Protein AF-A0A2E2U5H9-F1 (afdb_monomer)

Foldseek 3Di:
DDDDDDPDPPPPPVVVVVVLLLLLLVLLQLLCVLVVHGDDSQQACQDAPVVVVDDPVRLVPDDPVVVVSSCRHNPHSLVSLVVSLVVLVVVLVVQPPDPCCVVCVVSNVSSVVSNVSSVVSVVPD

Solvent-accessible surface area (backbone atoms only — not comparable to full-atom values): 7299 Å² total; per-residue (Å²): 141,89,88,88,86,83,90,80,80,81,72,69,64,64,61,55,54,56,52,49,54,54,52,44,40,50,30,40,35,47,34,35,45,56,69,80,38,88,60,61,72,77,58,38,43,71,52,52,72,76,80,69,77,60,53,73,70,57,50,71,67,46,54,72,69,58,44,49,52,53,48,37,21,41,37,52,58,70,56,53,41,51,53,46,40,50,54,38,49,54,56,44,64,73,28,62,95,43,87,53,29,79,80,37,47,67,58,47,50,44,30,50,52,30,36,58,54,37,50,63,58,67,77,72,118

Secondary structure (DSSP, 8-state):
-------SSSSHHHHHHHHHHHHHHHHHHHHHHHTT----TTSSSS--GGGGT--HHHHHHS-HHHHHHHHHHHS-HHHHHHHHHHHHHHHHHHHTTSGGGGTTHHHHHHHHHHHHHHHHHHTT-

Mean predicted aligned error: 7.98 Å

Nearest PDB structures (foldseek):
  6jx6-assembly1_A  TM=2.013E-01  e=8.903E+00  Homo sapiens

pLDDT: mean 87.49, std 15.78, range [40.25, 98.5]

Radius of gyration: 20.04 Å; Cα contacts (8 Å, |Δi|>4): 95; chains: 1; bounding box: 70×42×46 Å

Sequence (125 aa):
MKKTLCMLMLVTSAIASEGQAAECRDAVVAGFAALDQSIERESFSTGSFDQFELSPEQYNALTPAEQVEIYQKIKPLPVMVQETIDLLNGNIGQVAGTIYEFFLIDELARWREARDGLRQCEMTE

Structure (mmCIF, N/CA/C/O backbone):
data_AF-A0A2E2U5H9-F1
#
_entry.id   AF-A0A2E2U5H9-F1
#
loop_
_atom_site.group_PDB
_atom_site.id
_atom_site.type_symbol
_atom_site.label_atom_id
_atom_site.label_alt_id
_atom_site.label_comp_id
_atom_site.label_asym_id
_atom_site.label_entity_id
_atom_site.label_seq_id
_atom_site.pdbx_PDB_ins_code
_atom_site.Cartn_x
_atom_site.Cartn_y
_atom_site.Cartn_z
_atom_site.occupancy
_atom_site.B_iso_or_equiv
_atom_site.auth_seq_id
_atom_site.auth_comp_id
_atom_site.auth_asym_id
_atom_site.auth_atom_id
_atom_site.pdbx_PDB_model_num
ATOM 1 N N . MET A 1 1 ? -48.277 32.483 -9.676 1.00 40.25 1 MET A N 1
ATOM 2 C CA . MET A 1 1 ? -47.840 31.517 -8.647 1.00 40.25 1 MET A CA 1
ATOM 3 C C . MET A 1 1 ? -46.506 30.924 -9.080 1.00 40.25 1 MET A C 1
ATOM 5 O O . MET A 1 1 ? -46.468 30.104 -9.981 1.00 40.25 1 MET A O 1
ATOM 9 N N . LYS A 1 2 ? -45.406 31.430 -8.517 1.00 49.81 2 LYS A N 1
ATOM 10 C CA . LYS A 1 2 ? -44.064 30.833 -8.601 1.00 49.81 2 LYS A CA 1
ATOM 11 C C . LYS A 1 2 ? -43.878 30.034 -7.317 1.00 49.81 2 LYS A C 1
ATOM 13 O O . LYS A 1 2 ? -44.163 30.624 -6.279 1.00 49.81 2 LYS A O 1
ATOM 18 N N . LYS A 1 3 ? -43.437 28.772 -7.396 1.00 50.91 3 LYS A N 1
ATOM 19 C CA . LYS A 1 3 ? -42.681 28.008 -6.370 1.00 50.91 3 LYS A CA 1
ATOM 20 C C . LYS A 1 3 ? -42.918 26.499 -6.530 1.00 50.91 3 LYS A C 1
ATOM 22 O O . LYS A 1 3 ? -43.692 25.945 -5.763 1.00 50.91 3 LYS A O 1
ATOM 27 N N . THR A 1 4 ? -42.245 25.828 -7.469 1.00 53.66 4 THR A N 1
ATOM 28 C CA . THR A 1 4 ? -41.838 24.411 -7.299 1.00 53.66 4 THR A CA 1
ATOM 29 C C . THR A 1 4 ? -40.800 24.02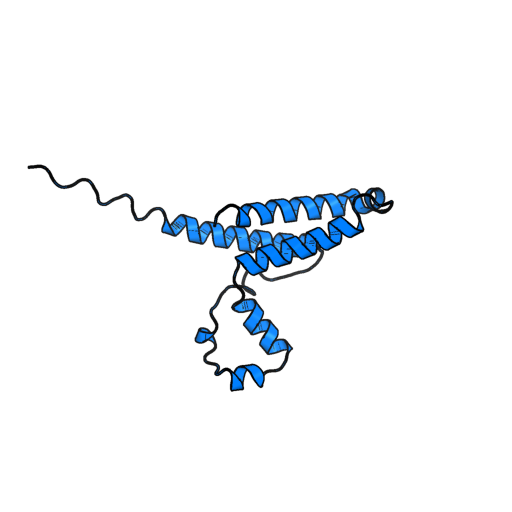6 -8.360 1.00 53.66 4 THR A C 1
ATOM 31 O O . THR A 1 4 ? -41.119 23.394 -9.355 1.00 53.66 4 THR A O 1
ATOM 34 N N . LEU A 1 5 ? -39.548 24.464 -8.210 1.00 52.97 5 LEU A N 1
ATOM 35 C CA . LEU A 1 5 ? -38.450 23.959 -9.044 1.00 52.97 5 LEU A CA 1
ATOM 36 C C . LEU A 1 5 ? -37.117 24.168 -8.317 1.00 52.97 5 LEU A C 1
ATOM 38 O O . LEU A 1 5 ? -36.407 25.109 -8.628 1.00 52.97 5 LEU A O 1
ATOM 42 N N . CYS A 1 6 ? -36.821 23.370 -7.286 1.00 51.09 6 CYS A N 1
ATOM 43 C CA . CYS A 1 6 ? -35.492 23.385 -6.641 1.00 51.09 6 CYS A CA 1
ATOM 44 C C . CYS A 1 6 ? -35.115 22.088 -5.894 1.00 51.09 6 CYS A C 1
ATOM 46 O O . CYS A 1 6 ? -34.118 22.077 -5.185 1.00 51.09 6 CYS A O 1
ATOM 48 N N . MET A 1 7 ? -35.869 20.990 -6.012 1.00 50.97 7 MET A N 1
ATOM 49 C CA . MET A 1 7 ? -35.695 19.825 -5.127 1.00 50.97 7 MET A CA 1
ATOM 50 C C . MET A 1 7 ? -35.356 18.538 -5.887 1.00 50.97 7 MET A C 1
ATOM 52 O O . MET A 1 7 ? -36.006 17.523 -5.682 1.00 50.97 7 MET A O 1
ATOM 56 N N . LEU A 1 8 ? -34.379 18.582 -6.804 1.00 51.75 8 LEU A N 1
ATOM 57 C CA . LEU A 1 8 ? -33.940 17.379 -7.535 1.00 51.75 8 LEU A CA 1
ATOM 58 C C . LEU A 1 8 ? -32.415 17.232 -7.734 1.00 51.75 8 LEU A C 1
ATOM 60 O O . LEU A 1 8 ? -31.997 16.298 -8.402 1.00 51.75 8 LEU A O 1
ATOM 64 N N . MET A 1 9 ? -31.573 18.109 -7.168 1.00 53.44 9 MET A N 1
ATOM 65 C CA . MET A 1 9 ? -30.111 18.092 -7.409 1.00 53.44 9 MET A CA 1
ATOM 66 C C . MET A 1 9 ? -29.251 17.538 -6.259 1.00 53.44 9 MET A C 1
ATOM 68 O O . MET A 1 9 ? -28.035 17.514 -6.380 1.00 53.44 9 MET A O 1
ATOM 72 N N . LEU A 1 10 ? -29.837 17.086 -5.147 1.00 51.56 10 LEU A N 1
ATOM 73 C CA . LEU A 1 10 ? -29.064 16.680 -3.957 1.00 51.56 10 LEU A CA 1
ATOM 74 C C . LEU A 1 10 ? -28.808 15.168 -3.833 1.00 51.56 10 LEU A C 1
ATOM 76 O O . LEU A 1 10 ? -28.079 14.761 -2.938 1.00 51.56 10 LEU A O 1
ATOM 80 N N . VAL A 1 11 ? -29.377 14.331 -4.708 1.00 54.16 11 VAL A N 1
ATOM 81 C CA . VAL A 1 11 ? -29.295 12.859 -4.564 1.00 54.16 11 VAL A CA 1
ATOM 82 C C . VAL A 1 11 ? -28.145 12.239 -5.374 1.00 54.16 11 VAL A C 1
ATOM 84 O O . VAL A 1 11 ? -27.752 11.108 -5.120 1.00 54.16 11 VAL A O 1
ATOM 87 N N . THR A 1 12 ? -27.549 12.964 -6.324 1.00 55.53 12 THR A N 1
ATOM 88 C CA . THR A 1 12 ? -26.505 12.410 -7.207 1.00 55.53 12 THR A CA 1
ATOM 89 C C . THR A 1 12 ? -25.118 12.322 -6.570 1.00 55.53 12 THR A C 1
ATOM 91 O O . THR A 1 12 ? -24.285 11.568 -7.059 1.00 55.53 12 THR A O 1
ATOM 94 N N . SER A 1 13 ? -24.852 13.050 -5.483 1.00 54.31 13 SER A N 1
ATOM 95 C CA . SER A 1 13 ? -23.501 13.136 -4.906 1.00 54.31 13 SER A CA 1
ATOM 96 C C . SER A 1 13 ? -23.125 11.944 -4.018 1.00 54.31 13 SER A C 1
ATOM 98 O O . SER A 1 13 ? -21.948 11.628 -3.901 1.00 54.31 13 SER A O 1
ATOM 100 N N . ALA A 1 14 ? -24.101 11.266 -3.406 1.00 51.91 14 ALA A N 1
ATOM 101 C CA . ALA A 1 14 ? -23.826 10.162 -2.480 1.00 51.91 14 ALA A CA 1
ATOM 102 C C . ALA A 1 14 ? -23.339 8.890 -3.202 1.00 51.91 14 ALA A C 1
ATOM 104 O O . ALA A 1 14 ? -22.427 8.221 -2.732 1.00 51.91 14 ALA A O 1
ATOM 105 N N . ILE A 1 15 ? -23.887 8.603 -4.388 1.00 56.81 15 ILE A N 1
ATOM 106 C CA . ILE A 1 15 ? -23.559 7.397 -5.171 1.00 56.81 15 ILE A CA 1
ATOM 107 C C . ILE A 1 15 ? -22.130 7.472 -5.741 1.00 56.81 15 ILE A C 1
ATOM 109 O O . ILE A 1 15 ? -21.453 6.455 -5.863 1.00 56.81 15 ILE A O 1
ATOM 113 N N . ALA A 1 16 ? -21.645 8.679 -6.047 1.00 59.34 16 ALA A N 1
ATOM 114 C CA . ALA A 1 16 ? -20.285 8.885 -6.543 1.00 59.34 16 ALA A CA 1
ATOM 115 C C . ALA A 1 16 ? -19.212 8.566 -5.482 1.00 59.34 16 ALA A C 1
ATOM 117 O O . ALA A 1 16 ? -18.149 8.058 -5.822 1.00 59.34 16 ALA A O 1
ATOM 118 N N . SER A 1 17 ? -19.501 8.815 -4.199 1.00 65.12 17 SER A N 1
ATOM 119 C CA . SER A 1 17 ? -18.550 8.587 -3.103 1.00 65.12 17 SER A CA 1
ATOM 120 C C . SER A 1 17 ? -18.344 7.098 -2.795 1.00 65.12 17 SER A C 1
ATOM 122 O O . SER A 1 17 ? -17.211 6.672 -2.578 1.00 65.12 17 SER A O 1
ATOM 124 N N . GLU A 1 18 ? -19.407 6.287 -2.833 1.00 69.56 18 GLU A N 1
ATOM 125 C CA . GLU A 1 18 ? -19.307 4.836 -2.610 1.00 69.56 18 GLU A CA 1
ATOM 126 C C . GLU A 1 18 ? -18.606 4.115 -3.773 1.00 69.56 18 GLU A C 1
ATOM 128 O O . GLU A 1 18 ? -17.782 3.229 -3.540 1.00 69.56 18 GLU A O 1
ATOM 133 N N . GLY A 1 19 ? -18.876 4.529 -5.019 1.00 74.81 19 GLY A N 1
ATOM 134 C CA . GLY A 1 19 ? -18.187 4.004 -6.204 1.00 74.81 19 GLY A CA 1
ATOM 135 C C . GLY A 1 19 ? -16.681 4.280 -6.175 1.00 74.81 19 GLY A C 1
ATOM 136 O O . GLY A 1 19 ? -15.885 3.374 -6.405 1.00 74.81 19 GLY A O 1
ATOM 137 N N . GLN A 1 20 ? -16.284 5.493 -5.785 1.00 83.00 20 GLN A N 1
ATOM 138 C CA . GLN A 1 20 ? -14.871 5.860 -5.676 1.00 83.00 20 GLN A CA 1
ATOM 139 C C . GLN A 1 20 ? -14.140 5.049 -4.597 1.00 83.00 20 GLN A C 1
ATOM 141 O O . GLN A 1 20 ? -13.027 4.572 -4.815 1.00 83.00 20 GLN A O 1
ATOM 146 N N . ALA A 1 21 ? -14.764 4.850 -3.431 1.00 85.31 21 ALA A N 1
ATOM 147 C CA . ALA A 1 21 ? -14.174 4.038 -2.369 1.00 85.31 21 ALA A CA 1
ATOM 148 C C . ALA A 1 21 ? -13.976 2.577 -2.812 1.00 85.31 21 ALA A C 1
ATOM 150 O O . ALA A 1 21 ? -12.972 1.952 -2.467 1.00 85.31 21 ALA A O 1
ATOM 151 N N . ALA A 1 22 ? -14.912 2.036 -3.594 1.00 87.94 22 ALA A N 1
ATOM 152 C CA . ALA A 1 22 ? -14.799 0.709 -4.182 1.00 87.94 22 ALA A CA 1
ATOM 153 C C . ALA A 1 22 ? -13.614 0.615 -5.163 1.00 87.94 22 ALA A C 1
ATOM 155 O O . ALA A 1 22 ? -12.810 -0.308 -5.030 1.00 87.94 22 ALA A O 1
ATOM 156 N N . GLU A 1 23 ? -13.466 1.578 -6.074 1.00 92.38 23 GLU A N 1
ATOM 157 C CA . GLU A 1 23 ? -12.342 1.639 -7.021 1.00 92.38 23 GLU A CA 1
ATOM 158 C C . GLU A 1 23 ? -10.991 1.774 -6.307 1.00 92.38 23 GLU A C 1
ATOM 160 O O . GLU A 1 23 ? -10.021 1.107 -6.663 1.00 92.38 23 GLU A O 1
ATOM 165 N N . CYS A 1 24 ? -10.924 2.572 -5.240 1.00 94.12 24 CYS A N 1
ATOM 166 C CA . CYS A 1 24 ? -9.687 2.753 -4.485 1.00 94.12 24 CYS A CA 1
ATOM 167 C C . CYS A 1 24 ? -9.283 1.521 -3.672 1.00 94.12 24 CYS A C 1
ATOM 169 O O . CYS A 1 24 ? -8.091 1.241 -3.541 1.00 94.12 24 CYS A O 1
ATOM 171 N N . ARG A 1 25 ? -10.243 0.730 -3.176 1.00 95.19 25 ARG A N 1
ATOM 172 C CA . ARG A 1 25 ? -9.933 -0.591 -2.601 1.00 95.19 25 ARG A CA 1
ATOM 173 C C . ARG A 1 25 ? -9.344 -1.525 -3.651 1.00 95.19 25 ARG A C 1
ATOM 175 O O . ARG A 1 25 ? -8.357 -2.197 -3.367 1.00 95.19 25 ARG A O 1
ATOM 182 N N . ASP A 1 26 ? -9.911 -1.539 -4.854 1.00 96.25 26 ASP A N 1
ATOM 183 C CA . ASP A 1 26 ? -9.396 -2.360 -5.954 1.00 96.25 26 ASP A CA 1
ATOM 184 C C . ASP A 1 26 ? -7.984 -1.931 -6.368 1.00 96.25 26 ASP A C 1
ATOM 186 O O . ASP A 1 26 ? -7.120 -2.782 -6.583 1.00 96.25 26 ASP A O 1
ATOM 190 N N . ALA A 1 27 ? -7.711 -0.624 -6.383 1.00 97.12 27 ALA A N 1
ATOM 191 C CA . ALA A 1 27 ? -6.375 -0.093 -6.629 1.00 97.12 27 ALA A CA 1
ATOM 192 C C . ALA A 1 27 ? -5.360 -0.534 -5.556 1.00 97.12 27 ALA A C 1
ATOM 194 O O . ALA A 1 27 ? -4.228 -0.878 -5.895 1.00 97.12 27 ALA A O 1
ATOM 195 N N . VAL A 1 28 ? -5.754 -0.589 -4.276 1.00 97.62 28 VAL A N 1
ATOM 196 C CA . VAL A 1 28 ? -4.902 -1.128 -3.195 1.00 97.62 28 VAL A CA 1
ATOM 197 C C . VAL A 1 28 ? -4.600 -2.608 -3.431 1.00 97.62 28 VAL A C 1
ATOM 199 O O . VAL A 1 28 ? -3.433 -2.998 -3.395 1.00 97.62 28 VAL A O 1
ATOM 202 N N . VAL A 1 29 ? -5.612 -3.426 -3.741 1.00 98.00 29 VAL A N 1
ATOM 203 C CA . VAL A 1 29 ? -5.411 -4.856 -4.045 1.00 98.00 29 VAL A CA 1
ATOM 204 C C . VAL A 1 29 ? -4.462 -5.034 -5.235 1.00 98.00 29 VAL A C 1
ATOM 206 O O . VAL A 1 29 ? -3.527 -5.832 -5.161 1.00 98.00 29 VAL A O 1
ATOM 209 N N . ALA A 1 30 ? -4.646 -4.258 -6.305 1.00 98.06 30 ALA A N 1
ATOM 210 C CA . ALA A 1 30 ? -3.764 -4.276 -7.469 1.00 98.06 30 ALA A CA 1
ATOM 211 C C . ALA A 1 30 ? -2.325 -3.847 -7.124 1.00 98.06 30 ALA A C 1
ATOM 213 O O . ALA A 1 30 ? -1.371 -4.436 -7.631 1.00 98.06 30 ALA A O 1
ATOM 214 N N . GLY A 1 31 ? -2.156 -2.868 -6.230 1.00 98.19 31 GLY A N 1
ATOM 215 C CA . GLY A 1 31 ? -0.852 -2.433 -5.727 1.00 98.19 31 GLY A CA 1
ATOM 216 C C . GLY A 1 31 ? -0.095 -3.531 -4.981 1.00 98.19 31 GLY A C 1
ATOM 217 O O . GLY A 1 31 ? 1.076 -3.769 -5.274 1.00 98.19 31 GLY A O 1
ATOM 218 N N . PHE A 1 32 ? -0.765 -4.250 -4.077 1.00 98.12 32 PHE A N 1
ATOM 219 C CA . PHE A 1 32 ? -0.179 -5.419 -3.412 1.00 98.12 32 PHE A CA 1
ATOM 220 C C . PHE A 1 32 ? 0.148 -6.533 -4.413 1.00 98.12 32 PHE A C 1
ATOM 222 O O . PHE A 1 32 ? 1.250 -7.081 -4.373 1.00 98.12 32 PHE A O 1
ATOM 229 N N . ALA A 1 33 ? -0.752 -6.813 -5.359 1.00 98.19 33 ALA A N 1
ATOM 230 C CA . ALA A 1 33 ? -0.529 -7.827 -6.386 1.00 98.19 33 ALA A CA 1
ATOM 231 C C . ALA A 1 33 ? 0.671 -7.497 -7.292 1.00 98.19 33 ALA A C 1
ATOM 233 O O . ALA A 1 33 ? 1.424 -8.394 -7.660 1.00 98.19 33 ALA A O 1
ATOM 234 N N . ALA A 1 34 ? 0.902 -6.218 -7.611 1.00 98.06 34 ALA A N 1
ATOM 235 C CA . ALA A 1 34 ? 2.079 -5.783 -8.367 1.00 98.06 34 ALA A CA 1
ATOM 236 C C . ALA A 1 34 ? 3.400 -6.037 -7.613 1.00 98.06 34 ALA A C 1
ATOM 238 O O . ALA A 1 34 ? 4.451 -6.161 -8.241 1.00 98.06 34 ALA A O 1
ATOM 239 N N . LEU A 1 35 ? 3.345 -6.133 -6.282 1.00 97.62 35 LEU A N 1
ATOM 240 C CA . LEU A 1 35 ? 4.458 -6.492 -5.399 1.00 97.62 35 LEU A CA 1
ATOM 241 C C . LEU A 1 35 ? 4.510 -7.998 -5.081 1.00 97.62 35 LEU A C 1
ATOM 243 O O . LEU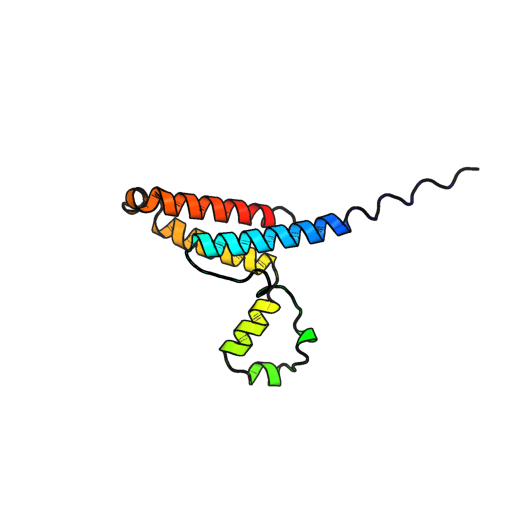 A 1 35 ? 5.191 -8.387 -4.132 1.00 97.62 35 LEU A O 1
ATOM 247 N N . ASP A 1 36 ? 3.769 -8.828 -5.825 1.00 97.31 36 ASP A N 1
ATOM 248 C CA . ASP A 1 36 ? 3.614 -10.272 -5.597 1.00 97.31 36 ASP A CA 1
ATOM 249 C C . ASP A 1 36 ? 3.110 -10.616 -4.176 1.00 97.31 36 ASP A C 1
ATOM 251 O O . ASP A 1 36 ? 3.394 -11.679 -3.620 1.00 97.31 36 ASP A O 1
ATOM 255 N N . GLN A 1 37 ? 2.337 -9.706 -3.576 1.00 96.88 37 GLN A N 1
ATOM 256 C CA . GLN A 1 37 ? 1.679 -9.872 -2.282 1.00 96.88 37 GLN A CA 1
ATOM 257 C C . GLN A 1 37 ? 0.160 -9.952 -2.460 1.00 96.88 37 GLN A C 1
ATOM 259 O O . GLN A 1 37 ? -0.406 -9.416 -3.409 1.00 96.88 37 GLN A O 1
ATOM 264 N N . SER A 1 38 ? -0.522 -10.606 -1.523 1.00 95.12 38 SER A N 1
ATOM 265 C CA . SER A 1 38 ? -1.981 -10.725 -1.529 1.00 95.12 38 SER A CA 1
ATOM 266 C C . SER A 1 38 ? -2.598 -9.986 -0.350 1.00 95.12 38 SER A C 1
ATOM 268 O O . SER A 1 38 ? -2.168 -10.163 0.791 1.00 95.12 38 SER A O 1
ATOM 270 N N . ILE A 1 39 ? -3.656 -9.233 -0.623 1.00 95.19 39 ILE A N 1
ATOM 271 C CA . ILE A 1 39 ? -4.553 -8.665 0.379 1.00 95.19 39 ILE A CA 1
ATOM 272 C C . ILE A 1 39 ? -5.986 -8.837 -0.121 1.00 95.19 39 ILE A C 1
ATOM 274 O O . ILE A 1 39 ? -6.258 -8.660 -1.309 1.00 95.19 39 ILE A O 1
ATOM 278 N N . GLU A 1 40 ? -6.901 -9.201 0.772 1.00 94.81 40 GLU A N 1
ATOM 279 C CA . GLU A 1 40 ? -8.311 -9.325 0.419 1.00 94.81 40 GLU A CA 1
ATOM 280 C C . GLU A 1 40 ? -8.965 -7.942 0.422 1.00 94.81 40 GLU A C 1
ATOM 282 O O . GLU A 1 40 ? -8.755 -7.140 1.332 1.00 94.81 40 GLU A O 1
ATOM 287 N N . ARG A 1 41 ? -9.811 -7.669 -0.573 1.00 92.88 41 ARG A N 1
ATOM 288 C CA . ARG A 1 41 ? -10.510 -6.380 -0.727 1.00 92.88 41 ARG A CA 1
ATOM 289 C C . ARG A 1 41 ? -11.241 -5.929 0.546 1.00 92.88 41 ARG A C 1
ATOM 291 O O . ARG A 1 41 ? -11.272 -4.743 0.863 1.00 92.88 41 ARG A O 1
ATOM 298 N N . GLU A 1 42 ? -11.809 -6.888 1.275 1.00 91.69 42 GLU A N 1
ATOM 299 C CA . GLU A 1 42 ? -12.633 -6.654 2.465 1.00 91.69 42 GLU A CA 1
ATOM 300 C C . GLU A 1 42 ? -11.859 -6.796 3.789 1.00 91.69 42 GLU A C 1
ATOM 302 O O . GLU A 1 42 ? -12.441 -6.655 4.868 1.00 91.69 42 GLU A O 1
ATOM 307 N N . SER A 1 43 ? -10.546 -7.067 3.749 1.00 92.44 43 SER A N 1
ATOM 308 C CA . SER A 1 43 ? -9.743 -7.236 4.971 1.00 92.44 43 SER A CA 1
ATOM 309 C C . SER A 1 43 ? -9.240 -5.925 5.573 1.00 92.44 43 SER A C 1
ATOM 311 O O . SER A 1 43 ? -8.624 -5.956 6.636 1.00 92.44 43 SER A O 1
ATOM 313 N N . PHE A 1 44 ? -9.465 -4.781 4.922 1.00 94.50 44 PHE A N 1
ATOM 314 C CA . PHE A 1 44 ? -8.976 -3.481 5.377 1.00 94.50 44 PHE A CA 1
ATOM 315 C C . PHE A 1 44 ? -10.018 -2.377 5.224 1.00 94.50 44 PHE A C 1
ATOM 317 O O . PHE A 1 44 ? -10.850 -2.417 4.323 1.00 94.50 44 PHE A O 1
ATOM 324 N N . SER A 1 45 ? -9.955 -1.359 6.082 1.00 90.69 45 SER A N 1
ATOM 325 C CA . SER A 1 45 ? -10.789 -0.149 5.994 1.00 90.69 45 SER A CA 1
ATOM 326 C C . SER A 1 45 ? -12.304 -0.395 5.924 1.00 90.69 45 SER A C 1
ATOM 328 O O . SER A 1 45 ? -13.023 0.414 5.343 1.00 90.69 45 SER A O 1
ATOM 330 N N . THR A 1 46 ? -12.812 -1.525 6.408 1.00 90.19 46 THR A N 1
ATOM 331 C CA . THR A 1 46 ? -14.228 -1.922 6.308 1.00 90.19 46 THR A CA 1
ATOM 332 C C . THR A 1 46 ? -15.052 -1.574 7.543 1.00 90.19 46 THR A C 1
ATOM 334 O O . THR A 1 46 ? -16.278 -1.641 7.482 1.00 90.19 46 THR A O 1
ATOM 337 N N . GLY A 1 47 ? -14.414 -1.181 8.646 1.00 86.75 47 GLY A N 1
ATOM 338 C CA . GLY A 1 47 ? -15.103 -0.928 9.905 1.00 86.75 47 GLY A CA 1
ATOM 339 C C . GLY A 1 47 ? -14.573 0.264 10.686 1.00 86.75 47 GLY A C 1
ATOM 340 O O . GLY A 1 47 ? -13.706 1.014 10.241 1.00 86.75 47 GLY A O 1
ATOM 341 N N . SER A 1 48 ? -15.108 0.417 11.888 1.00 87.12 48 SER A N 1
ATOM 342 C CA . SER A 1 48 ? -14.709 1.421 12.870 1.00 87.12 48 SER A CA 1
ATOM 343 C C . SER A 1 48 ? -14.458 0.750 14.221 1.00 87.12 48 SER A C 1
ATOM 345 O O . SER A 1 48 ? -14.951 -0.344 14.487 1.00 87.12 48 SER A O 1
ATOM 347 N N . PHE A 1 49 ? -13.635 1.365 15.073 1.00 86.19 49 PHE A N 1
ATOM 348 C CA . PHE A 1 49 ? -13.171 0.724 16.312 1.00 86.19 49 PHE A CA 1
ATOM 349 C C . PHE A 1 49 ? -14.313 0.368 17.279 1.00 86.19 49 PHE A C 1
ATOM 351 O O . PHE A 1 49 ? -14.269 -0.663 17.945 1.00 86.19 49 PHE A O 1
ATOM 358 N N . ASP A 1 50 ? -15.362 1.185 17.321 1.00 86.75 50 ASP A N 1
ATOM 359 C CA . ASP A 1 50 ? -16.563 0.976 18.134 1.00 86.75 50 ASP A CA 1
ATOM 360 C C . ASP A 1 50 ? -17.336 -0.302 17.773 1.00 86.75 50 ASP A C 1
ATOM 362 O O . ASP A 1 50 ? -17.972 -0.887 18.646 1.00 86.75 50 ASP A O 1
ATOM 366 N N . GLN A 1 51 ? -17.223 -0.793 16.535 1.00 88.81 51 GLN A N 1
ATOM 367 C CA . GLN A 1 51 ? -17.873 -2.034 16.091 1.00 88.81 51 GLN A CA 1
ATOM 368 C C . GLN A 1 51 ? -17.273 -3.296 16.721 1.00 88.81 51 GLN A C 1
ATOM 370 O O . GLN A 1 51 ? -17.888 -4.358 16.667 1.00 88.81 51 GLN A O 1
ATOM 375 N N . PHE A 1 52 ? -16.075 -3.198 17.299 1.00 88.19 52 PHE A N 1
ATOM 376 C CA . PHE A 1 52 ? -15.407 -4.328 17.941 1.00 88.19 52 PHE A CA 1
ATOM 377 C C . PHE A 1 52 ? -15.823 -4.503 19.407 1.00 88.19 52 PHE A C 1
ATOM 379 O O . PHE A 1 52 ? -15.471 -5.513 20.004 1.00 88.19 52 PHE A O 1
ATOM 386 N N . GLU A 1 53 ? -16.570 -3.552 19.985 1.00 90.50 53 GLU A N 1
ATOM 387 C CA . GLU A 1 53 ? -17.036 -3.591 21.383 1.00 90.50 53 GLU A CA 1
ATOM 388 C C . GLU A 1 53 ? -15.904 -3.844 22.407 1.00 90.50 53 GLU A C 1
ATOM 390 O O . GLU A 1 53 ? -16.108 -4.469 23.449 1.00 90.50 53 GLU A O 1
ATOM 395 N N . LEU A 1 54 ? -14.694 -3.341 22.124 1.00 91.31 54 LEU A N 1
ATOM 396 C CA . LEU A 1 54 ? -13.516 -3.473 22.985 1.00 91.31 54 LEU A CA 1
ATOM 397 C C . LEU A 1 54 ? -13.195 -2.161 23.706 1.00 91.31 54 LEU A C 1
ATOM 399 O O . LEU A 1 54 ? -13.139 -1.091 23.097 1.00 91.31 54 LEU A O 1
ATOM 403 N N . SER A 1 55 ? -12.889 -2.246 25.000 1.00 92.06 55 SER A N 1
ATOM 404 C CA . SER A 1 55 ? -12.206 -1.166 25.712 1.00 92.06 55 SER A CA 1
ATOM 405 C C . SER A 1 55 ? -10.728 -1.081 25.292 1.00 92.06 55 SER A C 1
ATOM 407 O O . SER A 1 55 ? -10.158 -2.069 24.813 1.00 92.06 55 SER A O 1
ATOM 409 N N . PRO A 1 56 ? -10.052 0.062 25.512 1.00 90.12 56 PRO A N 1
ATOM 410 C CA . PRO A 1 56 ? -8.612 0.174 25.280 1.00 90.12 56 PRO A CA 1
ATOM 411 C C . PRO A 1 56 ? -7.789 -0.876 26.041 1.00 90.12 56 PRO A C 1
ATOM 413 O O . PRO A 1 56 ? -6.827 -1.419 25.501 1.00 90.12 56 PRO A O 1
ATOM 416 N N . GLU A 1 57 ? -8.162 -1.204 27.280 1.00 95.00 57 GLU A N 1
ATOM 417 C CA . GLU A 1 57 ? -7.496 -2.243 28.075 1.00 95.00 57 GLU A CA 1
ATOM 418 C C . GLU A 1 57 ? -7.674 -3.632 27.456 1.00 95.00 57 GLU A C 1
ATOM 420 O O . GLU A 1 57 ? -6.719 -4.404 27.416 1.00 95.00 57 GLU A O 1
ATOM 425 N N . GLN A 1 58 ? -8.872 -3.940 26.947 1.00 95.12 58 GLN A N 1
ATOM 426 C CA . GLN A 1 58 ? -9.150 -5.213 26.278 1.00 95.12 58 GLN A CA 1
ATOM 427 C C . GLN A 1 58 ? -8.375 -5.333 24.966 1.00 95.12 58 GLN A C 1
ATOM 429 O O . GLN A 1 58 ? -7.764 -6.369 24.724 1.00 95.12 58 GLN A O 1
ATOM 434 N N . TYR A 1 59 ? -8.330 -4.268 24.162 1.00 93.12 59 TYR A N 1
ATOM 435 C CA . TYR A 1 59 ? -7.539 -4.230 22.932 1.00 93.12 59 TYR A CA 1
ATOM 436 C C . TYR A 1 59 ? -6.042 -4.435 23.205 1.00 93.12 59 TYR A C 1
ATOM 438 O O . TYR A 1 59 ? -5.394 -5.2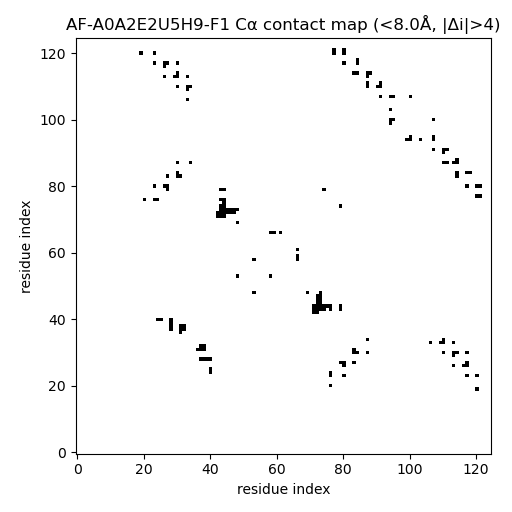58 22.564 1.00 93.12 59 TYR A O 1
ATOM 446 N N . ASN A 1 60 ? -5.494 -3.748 24.211 1.00 93.56 60 ASN A N 1
ATOM 447 C CA . ASN A 1 60 ? -4.082 -3.876 24.581 1.00 93.56 60 ASN A CA 1
ATOM 448 C C . ASN A 1 60 ? -3.729 -5.246 25.185 1.00 93.56 60 ASN A C 1
ATOM 450 O O . ASN A 1 60 ? -2.551 -5.599 25.232 1.00 93.56 60 ASN A O 1
ATOM 454 N N . ALA A 1 61 ? -4.724 -6.010 25.643 1.00 97.00 61 ALA A N 1
ATOM 455 C CA . ALA A 1 61 ? -4.549 -7.379 26.119 1.00 97.00 61 ALA A CA 1
ATOM 456 C C . ALA A 1 61 ? -4.588 -8.431 24.992 1.00 97.00 61 ALA A C 1
ATOM 458 O O . ALA A 1 61 ? -4.231 -9.584 25.240 1.00 97.00 61 ALA A O 1
ATOM 459 N N . LEU A 1 62 ? -5.006 -8.055 23.776 1.00 96.38 62 LEU A N 1
ATOM 460 C CA . LEU A 1 62 ? -4.974 -8.931 22.605 1.00 96.38 62 LEU A CA 1
ATOM 461 C C . LEU A 1 62 ? -3.540 -9.260 22.184 1.00 96.38 62 LEU A C 1
ATOM 463 O O . LEU A 1 62 ? -2.593 -8.519 22.466 1.00 96.38 62 LEU A O 1
ATOM 467 N N . THR A 1 63 ? -3.384 -10.354 21.445 1.00 97.69 63 THR A N 1
ATOM 468 C CA . THR A 1 63 ? -2.110 -10.672 20.799 1.00 97.69 63 THR A CA 1
ATOM 469 C C . THR A 1 63 ? -1.778 -9.642 19.711 1.00 97.69 63 THR A C 1
ATOM 471 O O . THR A 1 63 ? -2.681 -9.053 19.113 1.00 97.69 63 THR A O 1
ATOM 474 N N . PRO A 1 64 ? -0.490 -9.447 19.369 1.00 95.75 64 PRO A N 1
ATOM 475 C CA . PRO A 1 64 ? -0.112 -8.537 18.288 1.00 95.75 64 PRO A CA 1
ATOM 476 C C . PRO A 1 64 ? -0.793 -8.850 16.948 1.00 95.75 64 PRO A C 1
ATOM 478 O O . PRO A 1 64 ? -1.124 -7.932 16.207 1.00 95.75 64 PRO A O 1
ATOM 481 N N . ALA A 1 65 ? -1.033 -10.129 16.641 1.00 94.75 65 ALA A N 1
ATOM 482 C CA . ALA A 1 65 ? -1.713 -10.534 15.410 1.00 94.75 65 ALA A CA 1
ATOM 483 C C . ALA A 1 65 ? -3.179 -10.065 15.377 1.00 94.75 65 ALA A C 1
ATOM 485 O O . ALA A 1 65 ? -3.622 -9.511 14.375 1.00 94.75 65 ALA A O 1
ATOM 486 N N . GLU A 1 66 ? -3.904 -10.221 16.485 1.00 94.69 66 GLU A N 1
ATOM 487 C CA . GLU A 1 66 ? -5.292 -9.758 16.615 1.00 94.69 66 GLU A CA 1
ATOM 488 C C . GLU A 1 66 ? -5.381 -8.227 16.574 1.00 94.69 66 GLU A C 1
ATOM 490 O O . GLU A 1 66 ? -6.267 -7.670 15.926 1.00 94.69 66 GLU A O 1
ATOM 495 N N . GLN A 1 67 ? -4.432 -7.530 17.211 1.00 94.38 67 GLN A N 1
ATOM 496 C CA . GLN A 1 67 ? -4.348 -6.070 17.132 1.00 94.38 67 GLN A CA 1
ATOM 497 C C . GLN A 1 67 ? -4.137 -5.599 15.689 1.00 94.38 67 GLN A C 1
ATOM 499 O O . GLN A 1 67 ? -4.806 -4.668 15.248 1.00 94.38 67 GLN A O 1
ATOM 504 N N . VAL A 1 68 ? -3.249 -6.254 14.934 1.00 92.62 68 VAL A N 1
ATOM 505 C CA . VAL A 1 68 ? -3.014 -5.935 13.517 1.00 92.62 68 VAL A CA 1
ATOM 506 C C . VAL A 1 68 ? -4.272 -6.159 12.683 1.00 92.62 68 VAL A C 1
ATOM 508 O O . VAL A 1 68 ? -4.602 -5.297 11.873 1.00 92.62 68 VAL A O 1
ATOM 511 N N . GLU A 1 69 ? -5.001 -7.255 12.897 1.00 92.00 69 GLU A N 1
ATOM 512 C CA . GLU A 1 69 ? -6.237 -7.532 12.157 1.00 92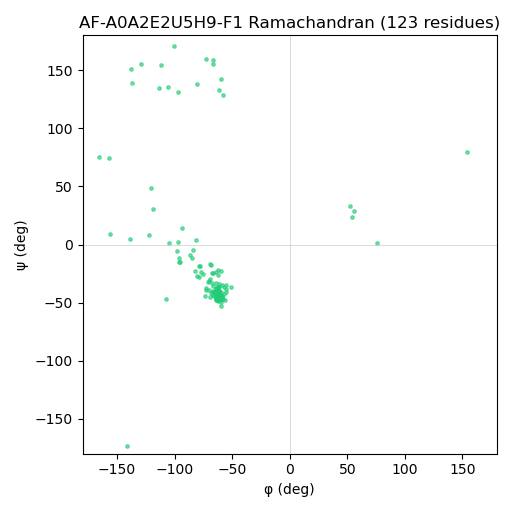.00 69 GLU A CA 1
ATOM 513 C C . GLU A 1 69 ? -7.293 -6.438 12.380 1.00 92.00 69 GLU A C 1
ATOM 515 O O . GLU A 1 69 ? -7.870 -5.912 11.424 1.00 92.00 69 GLU A O 1
ATOM 520 N N . ILE A 1 70 ? -7.523 -6.052 13.638 1.00 92.88 70 ILE A N 1
ATOM 521 C CA . ILE A 1 70 ? -8.464 -4.977 13.980 1.00 92.88 70 ILE A CA 1
ATOM 522 C C . ILE A 1 70 ? -7.979 -3.653 13.393 1.00 92.88 70 ILE A C 1
ATOM 524 O O . ILE A 1 70 ? -8.749 -2.948 12.740 1.00 92.88 70 ILE A O 1
ATOM 528 N N . TYR A 1 71 ? -6.698 -3.328 13.585 1.00 92.19 71 TYR A N 1
ATOM 529 C CA . TYR A 1 71 ? -6.107 -2.100 13.070 1.00 92.19 71 TYR A CA 1
ATOM 530 C C . TYR A 1 71 ? -6.258 -1.999 11.552 1.00 92.19 71 TYR A C 1
ATOM 532 O O . TYR A 1 71 ? -6.627 -0.948 11.037 1.00 92.19 71 TYR A O 1
ATOM 540 N N . GLN A 1 72 ? -6.043 -3.093 10.826 1.00 93.12 72 GLN A N 1
ATOM 541 C CA . GLN A 1 72 ? -6.191 -3.132 9.378 1.00 93.12 72 GLN A CA 1
ATOM 542 C C . GLN A 1 72 ? -7.642 -2.877 8.949 1.00 93.12 72 GLN A C 1
ATOM 544 O O . GLN A 1 72 ? -7.878 -2.067 8.050 1.00 93.12 72 GLN A O 1
ATOM 549 N N . LYS A 1 73 ? -8.621 -3.478 9.636 1.00 93.69 73 LYS A N 1
ATOM 550 C CA . LYS A 1 73 ? -10.056 -3.274 9.371 1.00 93.69 73 LYS A CA 1
ATOM 551 C C . LYS A 1 73 ? -10.530 -1.842 9.621 1.00 93.69 73 LYS A C 1
ATOM 553 O O . LYS A 1 73 ? -11.415 -1.382 8.907 1.00 93.69 73 LYS A O 1
ATOM 558 N N . ILE A 1 74 ? -9.953 -1.134 10.592 1.00 93.19 74 ILE A N 1
ATOM 559 C CA . ILE A 1 74 ? -10.350 0.248 10.930 1.00 93.19 74 ILE A CA 1
ATOM 560 C C . ILE A 1 74 ? -9.486 1.321 10.265 1.00 93.19 74 ILE A C 1
ATOM 562 O O . ILE A 1 74 ? -9.842 2.500 10.292 1.00 93.19 74 ILE A O 1
ATOM 566 N N . LYS A 1 75 ? -8.323 0.950 9.719 1.00 92.44 75 LYS A N 1
ATOM 567 C CA . LYS A 1 75 ? -7.400 1.896 9.092 1.00 92.44 75 LYS A CA 1
ATOM 568 C C . LYS A 1 75 ? -8.126 2.623 7.957 1.00 92.44 75 LYS A C 1
ATOM 570 O O . LYS A 1 75 ? -8.700 1.943 7.113 1.00 92.44 75 LYS A O 1
ATOM 575 N N . PRO A 1 76 ? -8.109 3.963 7.881 1.00 92.06 76 PRO A N 1
ATOM 576 C CA . PRO A 1 76 ? -8.791 4.679 6.806 1.00 92.06 76 PRO A CA 1
ATOM 577 C C . PRO A 1 76 ? -8.265 4.289 5.420 1.00 92.06 76 PRO A C 1
ATOM 579 O O . PRO A 1 76 ? -7.060 4.112 5.238 1.00 92.06 76 PRO A O 1
ATOM 582 N N . LEU A 1 77 ? -9.159 4.204 4.431 1.00 93.00 77 LEU A N 1
ATOM 583 C CA . LEU A 1 77 ? -8.790 3.861 3.053 1.00 93.00 77 LEU A CA 1
ATOM 584 C C . LEU A 1 77 ? -7.708 4.790 2.459 1.00 93.00 77 LEU A C 1
ATOM 586 O O . LEU A 1 77 ? -6.774 4.259 1.861 1.00 93.00 77 LEU A O 1
ATOM 590 N N . PRO A 1 78 ? -7.735 6.123 2.673 1.00 93.25 78 PRO A N 1
ATOM 591 C CA . PRO A 1 78 ? -6.665 7.006 2.196 1.00 93.25 78 PRO A CA 1
ATOM 592 C C . PRO A 1 78 ? -5.285 6.646 2.763 1.00 93.25 78 PRO A C 1
ATOM 594 O O . PRO A 1 78 ? -4.277 6.720 2.065 1.00 93.25 78 PRO A O 1
ATOM 597 N N . VAL A 1 79 ? -5.234 6.172 4.013 1.00 93.69 79 VAL A N 1
ATOM 598 C CA . VAL A 1 79 ? -3.984 5.715 4.638 1.00 93.69 79 VAL A CA 1
ATOM 599 C C . VAL A 1 79 ? -3.492 4.429 3.972 1.00 93.69 79 VAL A C 1
ATOM 601 O O . VAL A 1 79 ? -2.306 4.317 3.683 1.00 93.69 79 VAL A O 1
ATOM 604 N N . MET A 1 80 ? -4.387 3.482 3.664 1.00 95.62 80 MET A N 1
ATOM 605 C CA . MET A 1 80 ? -4.030 2.272 2.906 1.00 95.62 80 MET A CA 1
ATOM 606 C C . MET A 1 80 ? -3.509 2.599 1.501 1.00 95.62 80 MET A C 1
ATOM 608 O O . MET A 1 80 ? -2.542 1.982 1.050 1.00 95.62 80 MET A O 1
ATOM 612 N N . VAL A 1 81 ? -4.116 3.574 0.817 1.00 96.69 81 VAL A N 1
ATOM 613 C CA . VAL A 1 81 ? -3.651 4.059 -0.493 1.00 96.69 81 VAL A CA 1
ATOM 614 C C . VAL A 1 81 ? -2.229 4.608 -0.384 1.00 96.69 81 VAL A C 1
ATOM 616 O O . VAL A 1 81 ? -1.346 4.137 -1.103 1.00 96.69 81 VAL A O 1
ATOM 619 N N . GLN A 1 82 ? -1.986 5.530 0.553 1.00 96.75 82 GLN A N 1
ATOM 620 C CA . GLN A 1 82 ? -0.670 6.142 0.753 1.00 96.75 82 GLN A CA 1
ATOM 621 C C . GLN A 1 82 ? 0.403 5.105 1.108 1.00 96.75 82 GLN A C 1
ATOM 623 O O . GLN A 1 82 ? 1.470 5.089 0.498 1.00 96.75 82 GLN A O 1
ATOM 628 N N . GLU A 1 83 ? 0.122 4.199 2.046 1.00 96.19 83 GLU A N 1
ATOM 629 C CA . GLU A 1 83 ? 1.065 3.139 2.420 1.00 96.19 83 GLU A CA 1
ATOM 630 C C . GLU A 1 83 ? 1.412 2.244 1.222 1.00 96.19 83 GLU A C 1
ATOM 632 O O . GLU A 1 83 ? 2.574 1.891 1.019 1.00 96.19 83 GLU A O 1
ATOM 637 N N . THR A 1 84 ? 0.424 1.910 0.387 1.00 97.81 84 THR A N 1
ATOM 638 C CA . THR A 1 84 ? 0.652 1.093 -0.814 1.00 97.81 84 THR A CA 1
ATOM 639 C C . THR A 1 84 ? 1.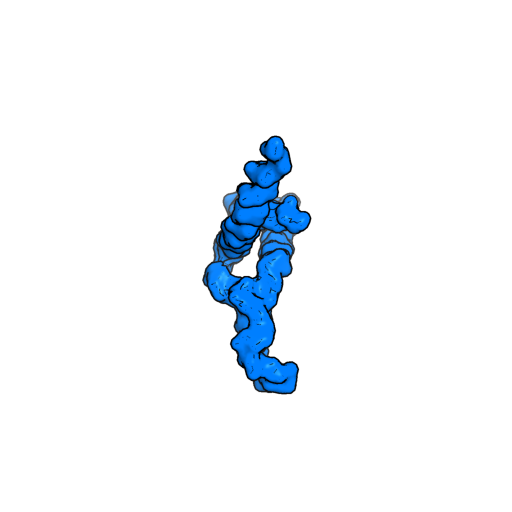508 1.841 -1.842 1.00 97.81 84 THR A C 1
ATOM 641 O O . THR A 1 84 ? 2.426 1.259 -2.426 1.00 97.81 84 THR A O 1
ATOM 644 N N . ILE A 1 85 ? 1.271 3.144 -2.030 1.00 98.31 85 ILE A N 1
ATOM 645 C CA . ILE A 1 85 ? 2.111 4.017 -2.867 1.00 98.31 85 ILE A CA 1
ATOM 646 C C . ILE A 1 85 ? 3.552 4.050 -2.348 1.00 98.31 85 ILE A C 1
ATOM 648 O O . ILE A 1 85 ? 4.489 3.953 -3.145 1.00 98.31 85 ILE A O 1
ATOM 652 N N . ASP A 1 86 ? 3.747 4.163 -1.036 1.00 98.31 86 ASP A N 1
ATOM 653 C CA . ASP A 1 86 ? 5.073 4.217 -0.420 1.00 98.31 86 ASP A CA 1
ATOM 654 C C . ASP A 1 86 ? 5.836 2.899 -0.603 1.00 98.31 86 ASP A C 1
ATOM 656 O O . ASP A 1 86 ? 7.018 2.914 -0.962 1.00 98.31 86 ASP A O 1
ATOM 660 N N . LEU A 1 87 ? 5.158 1.755 -0.457 1.00 98.19 87 LEU A N 1
ATOM 661 C CA . LEU A 1 87 ? 5.729 0.434 -0.739 1.00 98.19 87 LEU A CA 1
ATOM 662 C C . LEU A 1 87 ? 6.167 0.301 -2.205 1.00 98.19 87 LEU A C 1
ATOM 664 O O . LEU A 1 87 ? 7.284 -0.150 -2.487 1.00 98.19 87 LEU A O 1
ATOM 668 N N . LEU A 1 88 ? 5.319 0.725 -3.146 1.00 98.50 88 LEU A N 1
ATOM 669 C CA . LEU A 1 88 ? 5.636 0.714 -4.577 1.00 98.50 88 LEU A CA 1
ATOM 670 C C . LEU A 1 88 ? 6.812 1.641 -4.894 1.00 98.50 88 LEU A C 1
ATOM 672 O O . LEU A 1 88 ? 7.743 1.240 -5.589 1.00 98.50 88 LEU A O 1
ATOM 676 N N . ASN A 1 89 ? 6.821 2.859 -4.348 1.00 98.44 89 ASN A N 1
ATOM 677 C CA . ASN A 1 89 ? 7.928 3.800 -4.518 1.00 98.44 89 ASN A CA 1
ATOM 678 C C . ASN A 1 89 ? 9.237 3.261 -3.935 1.00 98.44 89 ASN A C 1
ATOM 680 O O . ASN A 1 89 ? 10.290 3.471 -4.535 1.00 98.44 89 ASN A O 1
ATOM 684 N N . GLY A 1 90 ? 9.181 2.539 -2.814 1.00 97.94 90 GLY A N 1
ATOM 685 C CA . GLY A 1 90 ? 10.337 1.858 -2.240 1.00 97.94 90 GLY A CA 1
ATOM 686 C C . GLY A 1 90 ? 10.951 0.842 -3.205 1.00 97.94 90 GLY A C 1
ATOM 687 O O . GLY A 1 90 ? 12.162 0.860 -3.418 1.00 97.94 90 GLY A O 1
ATOM 688 N N . ASN A 1 91 ? 10.126 0.006 -3.840 1.00 97.38 91 ASN A N 1
ATOM 689 C CA . ASN A 1 91 ? 10.584 -0.985 -4.823 1.00 97.38 91 ASN A CA 1
ATOM 690 C C . ASN A 1 91 ? 11.085 -0.324 -6.117 1.00 97.38 91 ASN A C 1
ATOM 692 O O . ASN A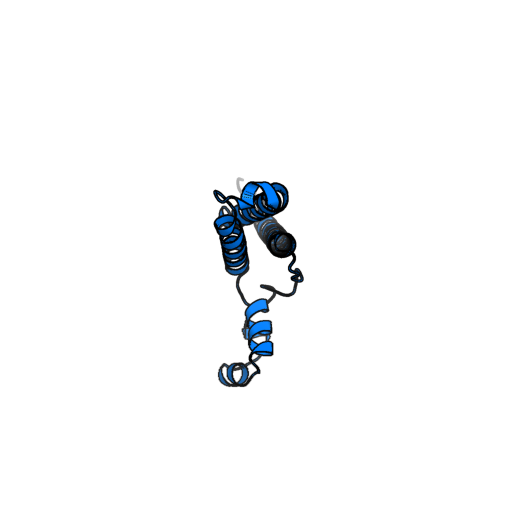 1 91 ? 12.180 -0.625 -6.592 1.00 97.38 91 ASN A O 1
ATOM 696 N N . ILE A 1 92 ? 10.341 0.657 -6.640 1.00 98.25 92 ILE A N 1
ATOM 697 C CA . ILE A 1 92 ? 10.746 1.459 -7.804 1.00 98.25 92 ILE A CA 1
ATOM 698 C C . ILE A 1 92 ? 12.104 2.121 -7.552 1.00 98.25 92 ILE A C 1
ATOM 700 O O . ILE A 1 92 ? 12.980 2.052 -8.409 1.00 98.25 92 ILE A O 1
ATOM 704 N N . GLY A 1 93 ? 12.295 2.749 -6.390 1.00 97.62 93 GLY A N 1
ATOM 705 C CA . GLY A 1 93 ? 13.518 3.475 -6.046 1.00 97.62 93 GLY A CA 1
ATOM 706 C C . GLY A 1 93 ? 14.751 2.584 -5.880 1.00 97.62 93 GLY A C 1
ATOM 707 O O . GLY A 1 93 ? 15.865 3.060 -6.075 1.00 97.62 93 GLY A O 1
ATOM 708 N N . GLN A 1 94 ? 14.572 1.299 -5.564 1.00 96.00 94 GLN A N 1
ATOM 709 C CA . GLN A 1 94 ? 15.673 0.329 -5.510 1.00 96.00 94 GLN A CA 1
ATOM 710 C C . GLN A 1 94 ? 16.160 -0.099 -6.900 1.00 96.00 94 GLN A C 1
ATOM 712 O O . GLN A 1 94 ? 17.312 -0.507 -7.041 1.00 96.00 94 GLN A O 1
ATOM 717 N N . VAL A 1 95 ? 15.298 -0.014 -7.917 1.00 96.44 95 VAL A N 1
ATOM 718 C CA . VAL A 1 95 ? 15.571 -0.540 -9.262 1.00 96.44 95 VAL A CA 1
ATOM 719 C C . VAL A 1 95 ? 15.842 0.573 -10.272 1.00 96.44 95 VAL A C 1
ATOM 721 O O . VAL A 1 95 ? 16.813 0.484 -11.026 1.00 96.44 95 VAL A O 1
ATOM 724 N N . ALA A 1 96 ? 15.019 1.620 -10.293 1.00 96.19 96 ALA A N 1
ATOM 725 C CA . ALA A 1 96 ? 15.095 2.692 -11.277 1.00 96.19 96 ALA A CA 1
ATOM 726 C C . ALA A 1 96 ? 16.436 3.441 -11.211 1.00 96.19 96 ALA A C 1
ATOM 728 O O . ALA A 1 96 ? 16.905 3.832 -10.144 1.00 96.19 96 ALA A O 1
ATOM 729 N N . GLY A 1 97 ? 17.054 3.661 -12.368 1.00 93.81 97 GLY A N 1
ATOM 730 C CA . GLY A 1 97 ? 18.364 4.290 -12.512 1.00 93.81 97 GLY A CA 1
ATOM 731 C C . GLY A 1 97 ? 19.545 3.384 -12.155 1.00 93.81 97 GLY A C 1
ATOM 732 O O . GLY A 1 97 ? 20.689 3.835 -12.223 1.00 93.81 97 GLY A O 1
ATOM 733 N N . THR A 1 98 ? 19.304 2.124 -11.780 1.00 95.50 98 THR A N 1
ATOM 734 C CA . THR A 1 98 ? 20.360 1.150 -11.475 1.00 95.50 98 THR A CA 1
ATOM 735 C C . THR A 1 98 ? 20.601 0.198 -12.645 1.00 95.50 98 THR A C 1
ATOM 737 O O . THR A 1 98 ? 19.819 0.123 -13.591 1.00 95.50 98 THR A O 1
ATOM 740 N N . ILE A 1 99 ? 21.666 -0.604 -12.559 1.00 94.06 99 ILE A N 1
ATOM 741 C CA . ILE A 1 99 ? 21.927 -1.676 -13.532 1.00 94.06 99 ILE A CA 1
ATOM 742 C C . ILE A 1 99 ? 20.796 -2.717 -13.594 1.00 94.06 99 ILE A C 1
ATOM 744 O O . ILE A 1 99 ? 20.664 -3.407 -14.602 1.00 94.06 99 ILE A O 1
ATOM 748 N N . TYR A 1 100 ? 19.990 -2.836 -12.532 1.00 93.88 100 TYR A N 1
ATOM 749 C CA . TYR A 1 100 ? 18.905 -3.808 -12.439 1.00 93.88 100 TYR A CA 1
ATOM 750 C C . TYR A 1 100 ? 17.664 -3.391 -13.227 1.00 93.88 100 TYR A C 1
ATOM 752 O O . TYR A 1 100 ? 16.864 -4.256 -13.564 1.00 93.88 100 TYR A O 1
ATOM 760 N N . GLU A 1 101 ? 17.521 -2.110 -13.584 1.00 94.94 101 GLU A N 1
ATOM 761 C CA . GLU A 1 101 ? 16.364 -1.616 -14.346 1.00 94.94 101 GLU A CA 1
ATOM 762 C C . GLU A 1 101 ? 16.1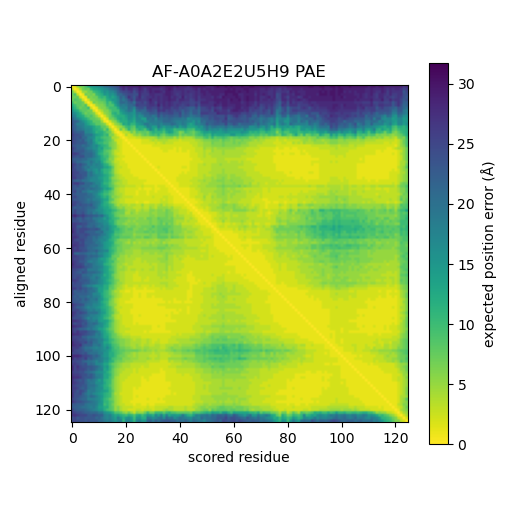90 -2.346 -15.681 1.00 94.94 101 GLU A C 1
ATOM 764 O O . GLU A 1 101 ? 15.067 -2.650 -16.063 1.00 94.94 101 GLU A O 1
ATOM 769 N N . PHE A 1 102 ? 17.285 -2.700 -16.361 1.00 94.38 102 PHE A N 1
ATOM 770 C CA . PHE A 1 102 ? 17.207 -3.473 -17.603 1.00 94.38 102 PHE A CA 1
ATOM 771 C C . PHE A 1 102 ? 16.682 -4.898 -17.383 1.00 94.38 102 PHE A C 1
ATOM 773 O O . PHE A 1 102 ? 15.979 -5.437 -18.233 1.00 94.38 102 PHE A O 1
ATOM 780 N N . PHE A 1 103 ? 17.029 -5.512 -16.251 1.00 95.75 103 PHE A N 1
ATOM 781 C CA . PHE A 1 103 ? 16.628 -6.882 -15.927 1.00 95.75 103 PHE A CA 1
ATOM 782 C C . PHE A 1 103 ? 15.217 -6.968 -15.348 1.00 95.75 103 PHE A C 1
ATOM 784 O O . PHE A 1 103 ? 14.613 -8.029 -15.424 1.00 95.75 103 PHE A O 1
ATOM 791 N N . LEU A 1 104 ? 14.722 -5.869 -14.776 1.00 96.50 104 LEU A N 1
ATOM 792 C CA . LEU A 1 104 ? 13.437 -5.779 -14.084 1.00 96.50 104 LEU A CA 1
ATOM 793 C C . LEU A 1 104 ? 12.497 -4.771 -14.757 1.00 96.50 104 LEU A C 1
ATOM 795 O O . LEU A 1 104 ? 11.734 -4.072 -14.092 1.00 96.50 104 LEU A O 1
ATOM 799 N N . ILE A 1 105 ? 12.611 -4.611 -16.078 1.00 96.50 105 ILE A N 1
ATOM 800 C CA . ILE A 1 105 ? 11.873 -3.577 -16.809 1.00 96.50 105 ILE A CA 1
ATOM 801 C C . ILE A 1 105 ? 10.358 -3.804 -16.740 1.00 96.50 105 ILE A C 1
ATOM 803 O O . ILE A 1 105 ? 9.601 -2.843 -16.588 1.00 96.50 105 ILE A O 1
ATOM 807 N N . ASP A 1 106 ? 9.928 -5.066 -16.781 1.00 97.19 106 ASP A N 1
ATOM 808 C CA . ASP A 1 106 ? 8.520 -5.448 -16.727 1.00 97.19 106 ASP A CA 1
ATOM 809 C C . ASP A 1 106 ? 7.965 -5.259 -15.308 1.00 97.19 106 ASP A C 1
ATOM 811 O O . ASP A 1 106 ? 6.904 -4.661 -15.127 1.00 97.19 106 ASP A O 1
ATOM 815 N N . GLU A 1 107 ? 8.702 -5.676 -14.276 1.00 97.19 107 GLU A N 1
ATOM 816 C CA . GLU A 1 107 ? 8.368 -5.429 -12.871 1.00 97.19 107 GLU A CA 1
ATOM 817 C C . GLU A 1 107 ? 8.250 -3.933 -12.587 1.00 97.19 107 GLU A C 1
ATOM 819 O O . GLU A 1 107 ? 7.261 -3.477 -12.014 1.00 97.19 107 GLU A O 1
ATOM 824 N N 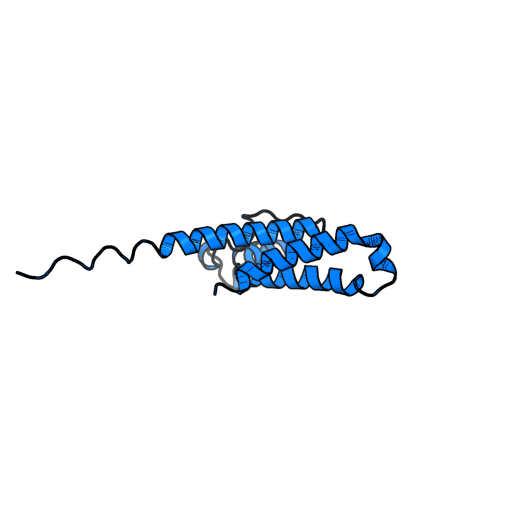. LEU A 1 108 ? 9.223 -3.154 -13.053 1.00 97.50 108 LEU A N 1
ATOM 825 C CA . LEU A 1 108 ? 9.248 -1.714 -12.866 1.00 97.50 108 LEU A CA 1
ATOM 826 C C . LEU A 1 108 ? 8.075 -1.019 -13.567 1.00 97.50 108 LEU A C 1
ATOM 828 O O . LEU A 1 108 ? 7.517 -0.064 -13.019 1.00 97.50 108 LEU A O 1
ATOM 832 N N . ALA A 1 109 ? 7.688 -1.483 -14.758 1.00 97.81 109 ALA A N 1
ATOM 833 C CA . ALA A 1 109 ? 6.498 -0.999 -15.450 1.00 97.81 109 ALA A CA 1
ATOM 834 C C . ALA A 1 109 ? 5.222 -1.321 -14.656 1.00 97.81 109 ALA A C 1
ATOM 836 O O . ALA A 1 109 ? 4.433 -0.408 -14.407 1.00 97.81 109 ALA A O 1
ATOM 837 N N . ARG A 1 110 ? 5.071 -2.563 -14.171 1.00 98.25 110 ARG A N 1
ATOM 838 C CA . ARG A 1 110 ? 3.929 -2.980 -13.334 1.00 98.25 110 ARG A CA 1
ATOM 839 C C . ARG A 1 110 ? 3.817 -2.144 -12.058 1.00 98.25 110 ARG A C 1
ATOM 841 O O . ARG A 1 110 ? 2.729 -1.682 -11.723 1.00 98.25 110 ARG A O 1
ATOM 848 N N . TRP A 1 111 ? 4.927 -1.892 -11.359 1.00 98.50 111 TRP A N 1
ATOM 849 C CA . TRP A 1 111 ? 4.910 -1.069 -10.144 1.00 98.50 111 TRP A CA 1
ATOM 850 C C . TRP A 1 111 ? 4.523 0.384 -10.425 1.00 98.50 111 TRP A C 1
ATOM 852 O O . TRP A 1 111 ? 3.768 0.984 -9.658 1.00 98.50 111 TRP A O 1
ATOM 862 N N . ARG A 1 112 ? 5.033 0.965 -11.520 1.00 98.25 112 ARG A N 1
ATOM 863 C CA . ARG A 1 112 ? 4.692 2.335 -11.931 1.00 98.25 112 ARG A CA 1
ATOM 864 C C . ARG A 1 112 ? 3.210 2.450 -12.285 1.00 98.25 112 ARG A C 1
ATOM 866 O O . ARG A 1 112 ? 2.565 3.372 -11.798 1.00 98.25 112 ARG A O 1
ATOM 873 N N . GLU A 1 113 ? 2.679 1.504 -13.056 1.00 98.25 113 GLU A N 1
ATOM 874 C CA . GLU A 1 113 ? 1.260 1.454 -13.421 1.00 98.25 113 GLU A CA 1
ATOM 875 C C . GLU A 1 113 ? 0.361 1.355 -12.182 1.00 98.25 113 GLU A C 1
ATOM 877 O O . GLU A 1 113 ? -0.545 2.170 -12.016 1.00 98.25 113 GLU A O 1
ATOM 882 N N . ALA A 1 114 ? 0.658 0.430 -11.264 1.00 98.06 114 ALA A N 1
ATOM 883 C CA . ALA A 1 114 ? -0.118 0.266 -10.037 1.00 98.06 114 ALA A CA 1
ATOM 884 C C . ALA A 1 114 ? -0.103 1.530 -9.159 1.00 98.06 114 ALA A C 1
ATOM 886 O O . ALA A 1 114 ? -1.143 1.966 -8.661 1.00 98.06 114 ALA A O 1
ATOM 887 N N . ARG A 1 115 ? 1.064 2.171 -9.012 1.00 98.12 115 ARG A N 1
ATOM 888 C CA . ARG A 1 115 ? 1.200 3.435 -8.271 1.00 98.12 115 ARG A CA 1
ATOM 889 C C . ARG A 1 115 ? 0.395 4.554 -8.924 1.00 98.12 115 ARG A C 1
ATOM 891 O O . ARG A 1 115 ? -0.248 5.336 -8.229 1.00 98.12 115 ARG A O 1
ATOM 898 N N . ASP A 1 116 ? 0.462 4.670 -10.244 1.00 97.25 116 ASP A N 1
ATOM 899 C CA . ASP A 1 116 ? -0.230 5.733 -10.968 1.00 97.25 116 ASP A CA 1
ATOM 900 C C . ASP A 1 116 ? -1.755 5.529 -10.939 1.00 97.25 116 ASP A C 1
ATOM 902 O O . ASP A 1 116 ? -2.491 6.514 -10.892 1.00 97.25 116 ASP A O 1
ATOM 906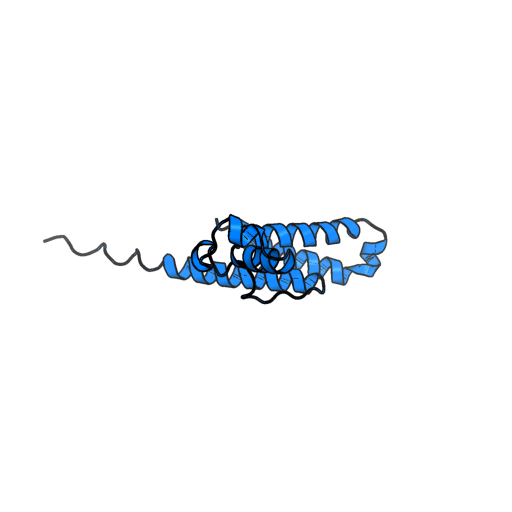 N N . GLY A 1 117 ? -2.231 4.280 -10.860 1.00 95.88 117 GLY A N 1
ATOM 907 C CA . GLY A 1 117 ? -3.623 3.959 -10.532 1.00 95.88 117 GLY A CA 1
ATOM 908 C C . GLY A 1 117 ? -4.021 4.438 -9.132 1.00 95.88 117 GLY A C 1
ATOM 909 O O . GLY A 1 117 ? -5.012 5.146 -8.983 1.00 95.88 117 GLY A O 1
ATOM 910 N N . LEU A 1 118 ? -3.208 4.143 -8.113 1.00 96.50 118 LEU A N 1
ATOM 911 C CA . LEU A 1 118 ? -3.451 4.585 -6.732 1.00 96.50 118 LEU A CA 1
ATOM 912 C C . LEU A 1 118 ? -3.475 6.112 -6.578 1.00 96.50 118 LEU A C 1
ATOM 914 O O . LEU A 1 118 ? -4.299 6.639 -5.840 1.00 96.50 118 LEU A O 1
ATOM 918 N N . ARG A 1 119 ? -2.633 6.849 -7.307 1.00 95.19 119 ARG A N 1
ATOM 919 C CA . ARG A 1 119 ? -2.613 8.325 -7.265 1.00 95.19 119 ARG A CA 1
ATOM 920 C C . ARG A 1 119 ? -3.914 8.974 -7.732 1.00 95.19 119 ARG A C 1
ATOM 922 O O . ARG A 1 119 ? -4.193 10.110 -7.362 1.00 95.19 119 ARG A O 1
ATOM 929 N N . GLN A 1 120 ? -4.731 8.276 -8.519 1.00 92.50 120 GLN A N 1
ATOM 930 C CA . GLN A 1 120 ? -6.051 8.785 -8.907 1.00 92.50 120 GLN A CA 1
ATOM 931 C C . GLN A 1 120 ? -6.998 8.889 -7.701 1.00 92.50 120 GLN A C 1
ATOM 933 O O . GLN A 1 120 ? -7.873 9.753 -7.696 1.00 92.50 120 GLN A O 1
ATOM 938 N N . CYS A 1 121 ? -6.754 8.093 -6.654 1.00 90.31 121 CYS A N 1
ATOM 939 C CA . CYS A 1 121 ? -7.471 8.151 -5.381 1.00 90.31 121 CYS A CA 1
ATOM 940 C C . CYS A 1 121 ? -7.046 9.315 -4.478 1.00 90.31 121 CYS A C 1
ATOM 942 O O . CYS A 1 121 ? -7.834 9.732 -3.639 1.00 90.31 121 CYS A O 1
ATOM 944 N N . GLU A 1 122 ? -5.829 9.851 -4.631 1.00 77.81 122 GLU A N 1
ATOM 945 C CA . GLU A 1 122 ? -5.353 11.007 -3.848 1.00 77.81 122 GLU A CA 1
ATOM 946 C C . GLU A 1 122 ? -5.915 12.336 -4.379 1.00 77.81 122 GLU A C 1
ATOM 948 O O . GLU A 1 122 ? -6.065 13.301 -3.638 1.00 77.81 122 GLU A O 1
ATOM 953 N N . MET A 1 123 ? -6.223 12.413 -5.678 1.00 58.28 123 MET A N 1
ATOM 954 C CA . MET A 1 123 ? -6.644 13.655 -6.346 1.00 58.28 123 MET A CA 1
ATOM 955 C C . MET A 1 123 ? -8.132 14.005 -6.165 1.00 58.28 123 MET A C 1
ATOM 957 O O . MET A 1 123 ? -8.612 14.950 -6.793 1.00 58.28 123 MET A O 1
ATOM 961 N N . THR A 1 124 ? -8.876 13.229 -5.378 1.00 52.69 124 THR A N 1
ATOM 962 C CA . THR A 1 124 ? -10.344 13.315 -5.276 1.00 52.69 124 THR A CA 1
ATOM 963 C C . THR A 1 124 ? -10.871 13.575 -3.860 1.00 52.69 124 THR A C 1
ATOM 965 O O . THR A 1 124 ? -12.090 13.563 -3.675 1.00 52.69 124 THR A O 1
ATOM 968 N N . GLU A 1 125 ? -9.991 13.868 -2.894 1.00 46.78 125 GLU A N 1
ATOM 969 C CA . GLU A 1 125 ? -10.364 14.377 -1.558 1.00 46.78 125 GLU A CA 1
ATOM 970 C C . GLU A 1 125 ? -10.654 15.888 -1.531 1.00 46.78 125 GLU A C 1
ATOM 972 O O . GLU A 1 125 ? -9.923 16.669 -2.186 1.00 46.78 125 GLU A O 1
#